Protein AF-A0A1M6HFT0-F1 (afdb_monomer_lite)

pLDDT: mean 97.57, std 1.48, range [90.5, 98.62]

InterPro domains:
  IPR011049 Serralysin-like metalloprotease, C-terminal [SSF51120] (1-59)

Structure (mmCIF, N/CA/C/O backbone):
data_AF-A0A1M6HFT0-F1
#
_entry.id   AF-A0A1M6HFT0-F1
#
loop_
_atom_site.group_PDB
_atom_site.id
_atom_site.type_symbol
_atom_site.label_atom_id
_atom_site.label_alt_id
_atom_site.label_comp_id
_atom_site.label_asym_id
_atom_site.label_entity_id
_atom_site.label_seq_id
_atom_site.pdbx_PDB_ins_code
_atom_site.Cartn_x
_atom_site.Cartn_y
_atom_site.Cartn_z
_atom_site.occupancy
_atom_site.B_iso_or_equiv
_atom_site.auth_seq_id
_atom_site.auth_comp_id
_atom_site.auth_asym_id
_atom_site.auth_atom_id
_atom_site.pdbx_PDB_model_num
ATOM 1 N N . GLY A 1 1 ? -7.179 5.408 -10.381 1.00 90.88 1 GLY A N 1
ATOM 2 C CA . GLY A 1 1 ? -6.527 6.528 -11.081 1.00 90.88 1 GLY A CA 1
ATOM 3 C C . GLY A 1 1 ? -5.184 6.673 -10.421 1.00 90.88 1 GLY A C 1
ATOM 4 O O . GLY A 1 1 ? -4.646 5.663 -10.005 1.00 90.88 1 GLY A O 1
ATOM 5 N N . ASP A 1 2 ? -4.668 7.888 -10.262 1.00 97.06 2 ASP A N 1
ATOM 6 C CA . ASP A 1 2 ? -3.637 8.105 -9.242 1.00 97.06 2 ASP A CA 1
ATOM 7 C C . ASP A 1 2 ? -4.329 8.728 -8.028 1.00 97.06 2 ASP A C 1
ATOM 9 O O . ASP A 1 2 ? -4.726 9.899 -8.074 1.00 97.06 2 ASP A O 1
ATOM 13 N N . ASP A 1 3 ? -4.535 7.941 -6.974 1.00 97.31 3 ASP A N 1
ATOM 14 C CA . ASP A 1 3 ? -5.340 8.338 -5.822 1.00 97.31 3 ASP A CA 1
ATOM 15 C C . ASP A 1 3 ? -4.486 8.565 -4.555 1.00 97.31 3 ASP A C 1
ATOM 17 O O . ASP A 1 3 ? -3.389 8.036 -4.379 1.00 97.31 3 ASP A O 1
ATOM 21 N N . THR A 1 4 ? -4.972 9.407 -3.636 1.00 97.94 4 THR A N 1
ATOM 22 C CA . THR A 1 4 ? -4.383 9.582 -2.295 1.00 97.94 4 THR A CA 1
ATOM 23 C C . THR A 1 4 ? -5.437 9.269 -1.247 1.00 97.94 4 THR A C 1
ATOM 25 O O . THR A 1 4 ? -6.466 9.942 -1.179 1.00 97.94 4 THR A O 1
ATOM 28 N N . ILE A 1 5 ? -5.181 8.252 -0.428 1.00 97.62 5 ILE A N 1
ATOM 29 C CA . ILE A 1 5 ? -6.165 7.668 0.487 1.00 97.62 5 ILE A CA 1
ATOM 30 C C . ILE A 1 5 ? -5.602 7.656 1.910 1.00 97.62 5 ILE A C 1
ATOM 32 O O . ILE A 1 5 ? -4.460 7.268 2.140 1.00 97.62 5 ILE A O 1
ATOM 36 N N . ASN A 1 6 ? -6.429 8.046 2.882 1.00 98.19 6 ASN A N 1
ATOM 37 C CA . ASN A 1 6 ? -6.141 7.902 4.307 1.00 98.19 6 ASN A CA 1
ATOM 38 C C . ASN A 1 6 ? -7.265 7.098 4.971 1.00 98.19 6 ASN A C 1
ATOM 40 O O . ASN A 1 6 ? -8.400 7.576 4.986 1.00 98.19 6 ASN A O 1
ATOM 44 N N . GLY A 1 7 ? -6.962 5.907 5.499 1.00 97.81 7 GLY A N 1
ATOM 45 C CA . GLY A 1 7 ? -7.952 5.053 6.174 1.00 97.81 7 GLY A CA 1
ATOM 46 C C . GLY A 1 7 ? -8.381 5.596 7.541 1.00 97.81 7 GLY A C 1
ATOM 47 O O . GLY A 1 7 ? -9.532 5.470 7.947 1.00 97.81 7 GLY A O 1
ATOM 48 N N . GLY A 1 8 ? -7.513 6.375 8.188 1.00 98.00 8 GLY A N 1
ATOM 49 C CA . GLY A 1 8 ? -7.812 7.031 9.452 1.00 98.00 8 GLY A CA 1
ATOM 50 C C . GLY A 1 8 ? -7.533 6.135 10.652 1.00 98.00 8 GLY A C 1
ATOM 51 O O . GLY A 1 8 ? -6.407 5.690 10.847 1.00 98.00 8 GLY A O 1
ATOM 52 N N . ALA A 1 9 ? -8.513 6.002 11.544 1.00 96.81 9 ALA A N 1
ATOM 53 C CA . ALA A 1 9 ? -8.362 5.241 12.778 1.00 96.81 9 ALA A CA 1
ATOM 54 C C . ALA A 1 9 ? -9.177 3.954 12.699 1.00 96.81 9 ALA A C 1
ATOM 56 O O . ALA A 1 9 ? -10.381 4.007 12.459 1.00 96.81 9 ALA A O 1
ATOM 57 N N . GLY A 1 10 ? -8.554 2.831 13.044 1.00 97.19 10 GLY A N 1
ATOM 58 C CA . GLY A 1 10 ? -9.221 1.539 13.066 1.00 97.19 10 GLY A CA 1
ATOM 59 C C . GLY A 1 10 ? -8.455 0.512 12.253 1.00 97.19 10 GLY A C 1
ATOM 60 O O . GLY A 1 10 ? -7.243 0.393 12.390 1.00 97.19 10 GLY A O 1
ATOM 61 N N . SER A 1 11 ? -9.197 -0.300 11.513 1.00 97.25 11 SER A N 1
ATOM 62 C CA . SER A 1 11 ? -8.669 -1.317 10.614 1.00 97.25 11 SER A CA 1
ATOM 63 C C . SER A 1 11 ? -9.313 -1.096 9.262 1.00 97.25 11 SER A C 1
ATOM 65 O O . SER A 1 11 ? -10.513 -1.339 9.115 1.00 97.25 11 SER A O 1
ATOM 67 N N . ASP A 1 12 ? -8.515 -0.633 8.309 1.00 98.50 12 ASP A N 1
ATOM 68 C CA . ASP A 1 12 ? -9.019 -0.102 7.048 1.00 98.50 12 ASP A CA 1
ATOM 69 C C . ASP A 1 12 ? -8.667 -1.006 5.864 1.00 98.50 12 ASP A C 1
ATOM 71 O O . ASP A 1 12 ? -7.578 -1.582 5.794 1.00 98.50 12 ASP A O 1
ATOM 75 N N . TYR A 1 13 ? -9.617 -1.136 4.934 1.00 98.25 13 TYR A N 1
ATOM 76 C CA . TYR A 1 13 ? -9.479 -1.927 3.713 1.00 98.25 13 TYR A CA 1
ATOM 77 C C . TYR A 1 13 ? -9.427 -1.013 2.491 1.00 98.25 13 TYR A C 1
ATOM 79 O O . TYR A 1 13 ? -10.350 -0.229 2.265 1.00 98.25 13 TYR A O 1
ATOM 87 N N . ALA A 1 14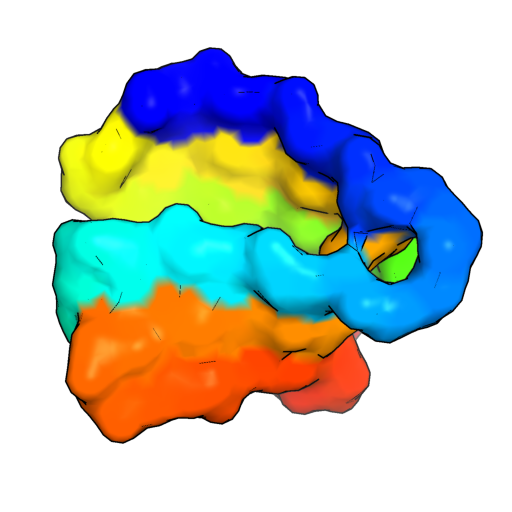 ? -8.399 -1.183 1.665 1.00 97.69 14 ALA A N 1
ATOM 88 C CA . ALA A 1 14 ? -8.400 -0.726 0.281 1.00 97.69 14 ALA A CA 1
ATOM 89 C C . ALA A 1 14 ? -8.813 -1.881 -0.639 1.00 97.69 14 ALA A C 1
ATOM 91 O O . ALA A 1 14 ? -8.332 -3.006 -0.481 1.00 97.69 14 ALA A O 1
ATOM 92 N N . LEU A 1 15 ? -9.725 -1.602 -1.570 1.00 97.06 15 LEU A N 1
ATOM 93 C CA . LEU A 1 15 ? -10.241 -2.567 -2.539 1.00 97.06 15 LEU A CA 1
ATOM 94 C C . LEU A 1 15 ? -9.642 -2.262 -3.910 1.00 97.06 15 LEU A C 1
ATOM 96 O O . LEU A 1 15 ? -9.665 -1.106 -4.332 1.00 97.06 15 LEU A O 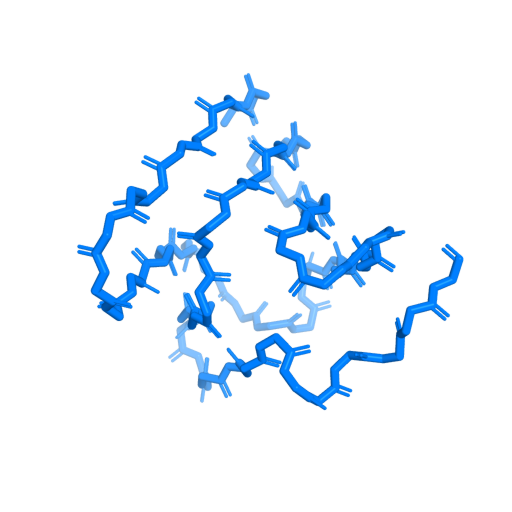1
ATOM 100 N N . PHE A 1 16 ? -9.142 -3.291 -4.584 1.00 96.56 16 PHE A N 1
ATOM 101 C CA . PHE A 1 16 ? -8.560 -3.202 -5.918 1.00 96.56 16 PHE A CA 1
ATOM 102 C C . PHE A 1 16 ? -9.285 -4.166 -6.856 1.00 96.56 16 PHE A C 1
ATOM 104 O O . PHE A 1 16 ? -9.537 -5.311 -6.479 1.00 96.56 16 PHE A O 1
A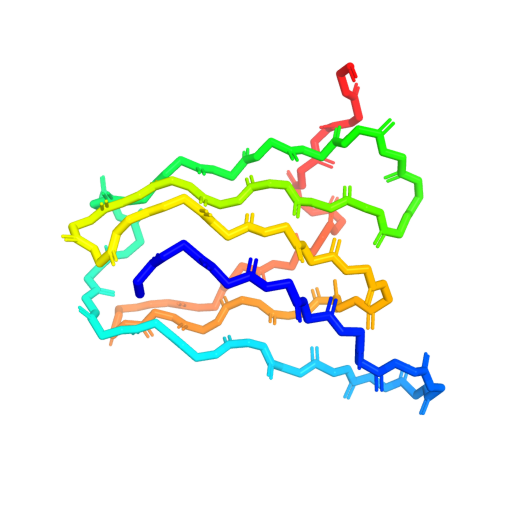TOM 111 N N . ASP A 1 17 ? -9.594 -3.706 -8.068 1.00 95.50 17 ASP A N 1
ATOM 112 C CA . ASP A 1 17 ? -10.284 -4.499 -9.088 1.00 95.50 17 ASP A CA 1
ATOM 113 C C . ASP A 1 17 ? -9.253 -5.281 -9.924 1.00 95.50 17 ASP A C 1
ATOM 115 O O . ASP A 1 17 ? -8.841 -4.870 -11.012 1.00 95.50 17 ASP A O 1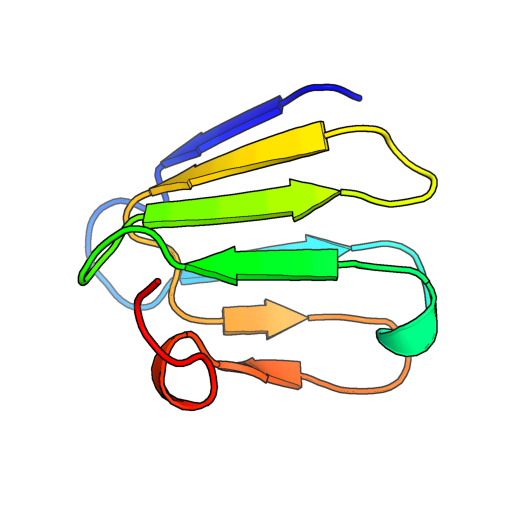
ATOM 119 N N . GLY A 1 18 ? -8.817 -6.423 -9.392 1.00 96.81 18 GLY A N 1
ATOM 120 C CA . GLY A 1 18 ? -7.946 -7.369 -10.086 1.00 96.81 18 GLY A CA 1
ATOM 121 C C . GLY A 1 18 ? -7.148 -8.273 -9.150 1.00 96.81 18 GLY A C 1
ATOM 122 O O . GLY A 1 18 ? -7.102 -8.069 -7.938 1.00 96.81 18 GLY A O 1
ATOM 123 N N . ASP A 1 19 ? -6.471 -9.268 -9.727 1.00 98.31 19 ASP A N 1
ATOM 124 C CA . ASP A 1 19 ? -5.625 -10.206 -8.979 1.00 98.31 19 ASP A CA 1
ATOM 125 C C . ASP A 1 19 ? -4.403 -9.504 -8.368 1.00 98.31 19 ASP A C 1
ATOM 127 O O . ASP A 1 19 ? -3.763 -8.664 -9.016 1.00 98.31 19 ASP A O 1
ATOM 131 N N . ARG A 1 20 ? -3.972 -9.925 -7.171 1.00 98.06 20 ARG A N 1
ATOM 132 C CA . ARG A 1 20 ? -2.807 -9.357 -6.463 1.00 98.06 20 ARG A CA 1
ATOM 133 C C . ARG A 1 20 ? -1.531 -9.358 -7.304 1.00 98.06 20 ARG A C 1
ATOM 135 O O . ARG A 1 20 ? -0.682 -8.481 -7.124 1.00 98.06 20 ARG A O 1
ATOM 142 N N . ALA A 1 21 ? -1.370 -10.321 -8.211 1.00 98.12 21 ALA A N 1
ATOM 143 C CA . ALA A 1 21 ? -0.218 -10.412 -9.109 1.00 98.12 21 ALA A CA 1
ATOM 144 C C . ALA A 1 21 ? -0.101 -9.225 -10.088 1.00 98.12 21 ALA A C 1
ATOM 146 O O . ALA A 1 21 ? 0.991 -8.966 -10.594 1.00 98.12 21 ALA A O 1
ATOM 147 N N . SER A 1 22 ? -1.192 -8.492 -10.325 1.00 98.19 22 SER A N 1
ATOM 148 C CA . SER A 1 22 ? -1.226 -7.309 -11.195 1.00 98.19 22 SER A CA 1
ATOM 149 C C . SER A 1 22 ? -0.711 -6.038 -10.513 1.00 98.19 22 SER A C 1
ATOM 151 O O . SER A 1 22 ? -0.485 -5.035 -11.187 1.00 98.19 22 SER A O 1
ATOM 153 N N . TYR A 1 23 ? -0.506 -6.072 -9.193 1.00 98.25 23 TYR A N 1
ATOM 154 C CA . TYR A 1 23 ? -0.168 -4.900 -8.388 1.00 98.25 23 TYR A CA 1
ATOM 155 C C . TYR A 1 23 ? 1.209 -5.028 -7.728 1.00 98.25 23 TYR A C 1
ATOM 157 O O . TYR A 1 23 ? 1.651 -6.102 -7.309 1.00 98.25 23 TYR A O 1
ATOM 165 N N . THR A 1 24 ? 1.884 -3.894 -7.570 1.00 98.31 24 THR A N 1
ATOM 166 C CA . THR A 1 24 ? 3.110 -3.756 -6.778 1.00 98.31 24 THR A CA 1
ATOM 167 C C . THR A 1 24 ? 2.821 -2.892 -5.562 1.00 98.31 24 THR A C 1
ATOM 169 O O . THR A 1 24 ? 2.376 -1.760 -5.709 1.00 98.31 24 THR A O 1
ATOM 172 N N . LEU A 1 25 ? 3.081 -3.420 -4.364 1.00 98.44 25 LEU A N 1
ATOM 173 C CA . LEU A 1 25 ? 2.886 -2.711 -3.099 1.00 98.44 25 LEU A CA 1
ATOM 174 C C . LEU A 1 25 ? 4.258 -2.407 -2.497 1.00 98.44 25 LEU A C 1
ATOM 176 O O . LEU A 1 25 ? 5.053 -3.322 -2.277 1.00 98.44 25 LEU A O 1
ATOM 180 N N . THR A 1 26 ? 4.514 -1.134 -2.212 1.00 98.50 26 THR A N 1
ATOM 181 C CA . THR A 1 26 ? 5.753 -0.645 -1.600 1.00 98.50 26 THR A CA 1
ATOM 182 C C . THR A 1 26 ? 5.422 0.003 -0.268 1.00 98.50 26 THR A C 1
ATOM 184 O O . THR A 1 26 ? 4.768 1.040 -0.241 1.00 98.50 26 THR A O 1
ATOM 187 N N . ARG A 1 27 ? 5.873 -0.589 0.839 1.00 98.38 27 ARG A N 1
ATOM 188 C CA . ARG A 1 27 ? 5.680 -0.029 2.180 1.00 98.38 27 ARG A CA 1
ATOM 18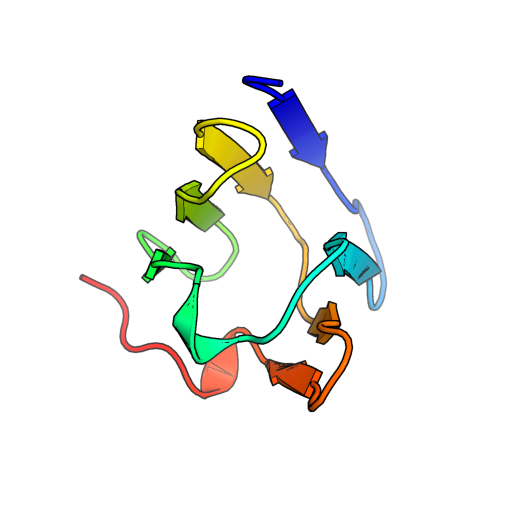9 C C . ARG A 1 27 ? 6.880 0.842 2.557 1.00 98.38 27 ARG A C 1
ATOM 191 O O . ARG A 1 27 ? 7.966 0.311 2.759 1.00 98.38 27 ARG A O 1
ATOM 198 N N . SER A 1 28 ? 6.680 2.153 2.681 1.00 98.06 28 SER A N 1
ATOM 199 C CA . SER A 1 28 ? 7.736 3.117 3.046 1.00 98.06 28 SER A CA 1
ATOM 200 C C . SER A 1 28 ? 7.828 3.372 4.553 1.00 98.06 28 SER A C 1
ATOM 202 O O . SER A 1 28 ? 8.851 3.839 5.053 1.00 98.06 28 SER A O 1
ATOM 204 N N . SER A 1 29 ? 6.767 3.084 5.311 1.00 97.88 29 SER A N 1
ATOM 205 C CA . SER A 1 29 ? 6.750 3.306 6.759 1.00 97.88 29 SER A CA 1
ATOM 206 C C . SER A 1 29 ? 5.829 2.330 7.492 1.00 97.88 29 SER A C 1
ATOM 208 O O . SER A 1 29 ? 5.276 1.393 6.917 1.00 97.88 29 SER A O 1
ATOM 210 N N . GLY A 1 30 ? 5.645 2.539 8.799 1.00 97.00 30 GLY A N 1
ATOM 211 C CA . GLY A 1 30 ? 4.693 1.764 9.591 1.00 97.00 30 GLY A CA 1
ATOM 212 C C . GLY A 1 30 ? 3.261 1.812 9.045 1.00 97.00 30 GLY A C 1
ATOM 213 O O . GLY A 1 30 ? 2.549 0.823 9.206 1.00 97.00 30 GLY A O 1
ATOM 214 N N . THR A 1 31 ? 2.875 2.899 8.372 1.00 97.56 31 THR A N 1
ATOM 215 C CA . THR A 1 31 ? 1.491 3.170 7.951 1.00 97.56 31 THR A CA 1
ATOM 216 C C . THR A 1 31 ? 1.352 3.636 6.502 1.00 97.56 31 THR A C 1
ATOM 218 O O . THR A 1 31 ? 0.226 3.828 6.054 1.00 97.56 31 THR A O 1
ATOM 221 N N . GLU A 1 32 ? 2.449 3.832 5.767 1.00 98.44 32 GLU A N 1
ATOM 222 C CA . GLU A 1 32 ? 2.424 4.309 4.378 1.00 98.44 32 GLU A CA 1
ATOM 223 C C . GLU A 1 32 ? 2.737 3.187 3.387 1.00 98.44 32 GLU A C 1
ATOM 225 O O . GLU A 1 32 ? 3.736 2.470 3.532 1.00 98.44 32 GLU A O 1
ATOM 230 N N . VAL A 1 33 ? 1.889 3.068 2.361 1.00 98.62 33 VAL A N 1
ATOM 231 C CA . VAL A 1 33 ? 2.048 2.133 1.244 1.00 98.62 33 VAL A CA 1
ATOM 232 C C . VAL A 1 33 ? 1.741 2.840 -0.073 1.00 98.62 33 VAL A C 1
ATOM 234 O O . VAL A 1 33 ? 0.700 3.472 -0.220 1.00 98.62 33 VAL A O 1
ATOM 237 N N . THR A 1 34 ? 2.622 2.690 -1.056 1.00 98.50 34 THR A N 1
ATOM 238 C CA . THR A 1 34 ? 2.337 3.022 -2.456 1.00 98.50 34 THR A CA 1
ATOM 239 C C . THR A 1 34 ? 1.924 1.757 -3.196 1.00 98.50 34 THR A C 1
ATOM 241 O O . THR A 1 34 ? 2.643 0.755 -3.150 1.00 98.50 34 THR A O 1
ATOM 244 N N . VAL A 1 35 ? 0.790 1.801 -3.890 1.00 98.25 35 VAL A N 1
ATOM 245 C CA . VAL A 1 35 ? 0.292 0.708 -4.732 1.00 98.25 35 VAL A CA 1
ATOM 246 C C . VAL A 1 35 ? 0.357 1.150 -6.186 1.00 98.25 35 VAL A C 1
ATOM 248 O O . VAL A 1 35 ? -0.119 2.222 -6.514 1.00 98.25 35 VAL A O 1
ATOM 251 N N . SER A 1 36 ? 0.961 0.355 -7.064 1.00 98.12 36 SER A N 1
ATOM 252 C CA . SER A 1 36 ? 0.981 0.623 -8.507 1.00 98.12 36 SER A CA 1
ATOM 253 C C . SER A 1 36 ? 0.413 -0.573 -9.258 1.00 98.12 36 SER A C 1
ATOM 255 O O . SER A 1 36 ? 0.793 -1.711 -8.965 1.00 98.12 36 SER A O 1
ATOM 257 N N . GLY A 1 37 ? -0.495 -0.334 -10.201 1.00 96.94 37 GLY A N 1
ATOM 258 C CA . GLY A 1 37 ? -1.191 -1.385 -10.938 1.00 96.94 37 GLY A CA 1
ATOM 259 C C . GLY A 1 37 ? -1.939 -0.873 -12.174 1.00 96.94 37 GLY A C 1
ATOM 260 O O . GLY A 1 37 ? -1.659 0.228 -12.654 1.00 96.94 37 GLY A O 1
ATOM 261 N N . PRO A 1 38 ? -2.884 -1.668 -12.711 1.00 94.88 38 PRO A N 1
ATOM 262 C CA . PRO A 1 38 ? -3.656 -1.328 -13.911 1.00 94.88 38 PRO A CA 1
ATOM 263 C C . PRO A 1 38 ? -4.449 -0.021 -13.793 1.00 94.88 38 PRO A C 1
ATOM 265 O O . PRO A 1 38 ? -4.659 0.660 -14.797 1.00 94.88 38 PRO A O 1
ATOM 268 N N . ASP A 1 39 ? -4.850 0.332 -12.572 1.00 90.50 39 ASP A N 1
ATOM 269 C CA . ASP A 1 39 ? -5.701 1.490 -12.289 1.00 90.50 39 ASP A CA 1
ATOM 270 C C . ASP A 1 39 ? -4.920 2.794 -12.085 1.00 90.50 39 ASP A C 1
ATOM 272 O O . ASP A 1 39 ? -5.541 3.858 -12.030 1.00 90.50 39 ASP A O 1
ATOM 276 N N . GLY A 1 40 ? -3.584 2.717 -12.029 1.00 96.19 40 GLY A N 1
ATOM 277 C CA . GLY A 1 40 ? -2.665 3.825 -11.766 1.00 96.19 40 GLY A CA 1
ATOM 278 C C . GLY A 1 40 ? -1.794 3.589 -10.529 1.00 96.19 40 GLY A C 1
ATOM 279 O O . GLY A 1 40 ? -1.496 2.443 -10.177 1.00 96.19 40 GLY A O 1
ATOM 280 N N . THR A 1 41 ? -1.293 4.673 -9.933 1.00 97.81 41 THR A N 1
ATOM 281 C CA . THR A 1 41 ? -0.431 4.644 -8.743 1.00 97.81 41 THR A CA 1
ATOM 282 C C . THR A 1 41 ? -1.057 5.402 -7.580 1.00 97.81 41 THR A C 1
ATOM 284 O O . THR A 1 41 ? -1.145 6.628 -7.590 1.00 97.81 41 THR A O 1
ATOM 287 N N . ASP A 1 42 ? -1.387 4.661 -6.529 1.00 98.12 42 ASP A N 1
ATOM 288 C CA . ASP A 1 42 ? -2.079 5.150 -5.349 1.00 98.12 42 ASP A CA 1
ATOM 289 C C . ASP A 1 42 ? -1.129 5.303 -4.158 1.00 98.12 42 ASP A C 1
ATOM 291 O O . ASP A 1 42 ? -0.244 4.476 -3.920 1.00 98.12 42 ASP A O 1
ATOM 295 N N . SER A 1 43 ? -1.332 6.357 -3.370 1.00 98.44 43 SER A N 1
ATOM 296 C CA . SER A 1 43 ? -0.626 6.609 -2.109 1.00 98.44 43 SER A CA 1
ATOM 297 C C . SER A 1 43 ? -1.578 6.438 -0.929 1.00 98.44 43 SER A C 1
ATOM 299 O O . SER A 1 43 ? -2.507 7.227 -0.753 1.00 98.44 43 SER A O 1
ATOM 301 N N . LEU A 1 44 ? -1.354 5.401 -0.123 1.00 98.56 44 LEU A N 1
ATOM 302 C CA . LEU A 1 44 ? -2.215 5.007 0.988 1.00 98.56 44 LEU A CA 1
ATOM 303 C C . LEU A 1 44 ? -1.515 5.279 2.323 1.00 98.56 44 LEU A C 1
ATOM 305 O O . LEU A 1 44 ? -0.336 4.969 2.503 1.00 98.56 44 LEU A O 1
ATOM 309 N N . THR A 1 45 ? -2.252 5.834 3.281 1.00 98.62 45 THR A N 1
ATOM 310 C CA . THR A 1 45 ? -1.799 6.047 4.662 1.00 98.62 45 THR A CA 1
ATOM 311 C C . THR A 1 45 ? -2.829 5.505 5.647 1.00 98.62 45 THR A C 1
ATOM 313 O O . THR A 1 45 ? -4.024 5.712 5.455 1.00 98.62 45 THR A O 1
ATOM 316 N N . ASN A 1 46 ?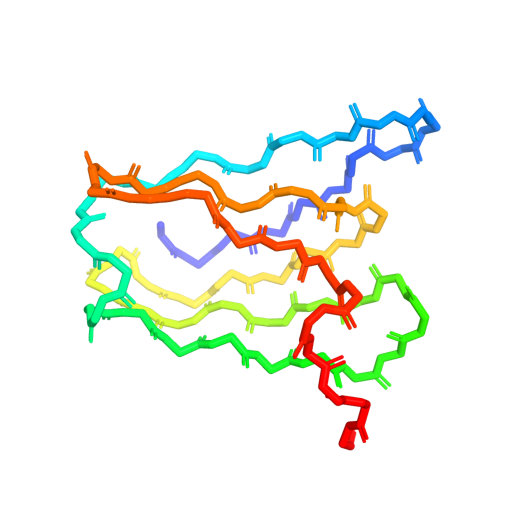 -2.379 4.854 6.722 1.00 98.44 46 ASN A N 1
ATOM 317 C CA . ASN A 1 46 ? -3.246 4.227 7.733 1.00 98.44 46 ASN A CA 1
ATOM 318 C C . ASN A 1 46 ? -4.253 3.253 7.092 1.00 98.44 46 ASN A C 1
ATOM 320 O O . ASN A 1 46 ? -5.455 3.376 7.291 1.00 98.44 46 ASN A O 1
ATOM 324 N N . VAL A 1 47 ? -3.754 2.365 6.227 1.00 98.62 47 VAL A N 1
ATOM 325 C CA . VAL A 1 47 ? -4.527 1.272 5.628 1.00 98.62 47 VAL A CA 1
ATOM 326 C C . VAL A 1 47 ? -3.778 -0.028 5.882 1.00 98.62 47 VAL A C 1
ATOM 328 O O . VAL A 1 47 ? -2.615 -0.168 5.495 1.00 98.62 47 VAL A O 1
ATOM 331 N N . GLU A 1 48 ? -4.436 -0.983 6.534 1.00 98.44 48 GLU A N 1
ATOM 332 C CA . GLU A 1 48 ? -3.798 -2.224 6.980 1.00 98.44 48 GLU A CA 1
ATOM 333 C C . GLU A 1 48 ? -4.074 -3.408 6.056 1.00 98.44 48 GLU A C 1
ATOM 335 O O . GLU A 1 48 ? -3.271 -4.346 6.035 1.00 98.44 48 GLU A O 1
ATOM 340 N N . TYR A 1 49 ? -5.180 -3.378 5.310 1.00 98.62 49 TYR A N 1
ATOM 341 C CA . TYR A 1 49 ? -5.647 -4.494 4.494 1.00 98.62 49 TYR A CA 1
ATOM 342 C C . TYR A 1 49 ? -5.839 -4.064 3.037 1.00 98.62 49 TYR A C 1
ATOM 344 O O . TYR A 1 49 ? -6.486 -3.060 2.741 1.00 98.62 49 TYR A O 1
ATOM 352 N N . PHE A 1 50 ? -5.299 -4.858 2.119 1.00 98.50 50 PHE A N 1
ATOM 353 C CA . PHE A 1 50 ? -5.377 -4.654 0.676 1.00 98.50 50 PHE A CA 1
ATOM 354 C C . PHE A 1 50 ? -6.086 -5.871 0.085 1.00 98.50 50 PHE A C 1
ATOM 356 O O . PHE A 1 50 ? -5.531 -6.972 0.100 1.00 98.50 50 PHE A O 1
ATOM 363 N N . ARG A 1 51 ? -7.324 -5.687 -0.375 1.00 98.50 51 ARG A N 1
ATOM 364 C CA . ARG A 1 51 ? -8.148 -6.759 -0.937 1.00 98.50 51 ARG A CA 1
ATOM 365 C C . ARG A 1 51 ? -8.092 -6.731 -2.455 1.00 98.50 51 ARG A C 1
ATOM 367 O O . ARG A 1 51 ? -8.412 -5.710 -3.061 1.00 98.50 51 ARG A O 1
ATOM 374 N N . PHE A 1 52 ? -7.734 -7.877 -3.011 1.00 98.44 52 PHE A N 1
ATOM 375 C CA . PHE A 1 52 ? -7.717 -8.181 -4.436 1.00 98.44 52 PHE A CA 1
ATOM 376 C C . PHE A 1 52 ? -8.808 -9.210 -4.747 1.00 98.44 52 PHE A C 1
ATOM 378 O O . PHE A 1 52 ? -9.436 -9.757 -3.833 1.00 98.44 52 PHE A O 1
ATOM 385 N N . ASP A 1 53 ? -9.014 -9.502 -6.027 1.00 98.44 53 ASP A N 1
ATOM 386 C CA . ASP A 1 53 ? -10.028 -10.473 -6.461 1.00 98.44 53 ASP A CA 1
ATOM 387 C C . ASP A 1 53 ? -9.726 -11.905 -5.985 1.00 98.44 53 ASP A C 1
ATOM 389 O O . ASP A 1 53 ? -10.642 -12.700 -5.750 1.00 98.44 53 ASP A O 1
ATOM 393 N N . ASP A 1 54 ? -8.443 -12.234 -5.823 1.00 98.38 54 ASP A N 1
ATOM 394 C CA . ASP A 1 54 ? -7.956 -13.576 -5.511 1.00 98.38 54 ASP A CA 1
ATOM 395 C C . ASP A 1 54 ? -7.489 -13.752 -4.059 1.00 98.38 54 ASP A C 1
ATOM 397 O O . ASP A 1 54 ? -7.558 -14.869 -3.532 1.00 98.38 54 ASP A O 1
ATOM 401 N N . MET A 1 55 ? -7.031 -12.685 -3.391 1.00 98.19 55 MET A N 1
ATOM 402 C CA . MET A 1 55 ? -6.589 -12.745 -1.995 1.00 98.19 55 MET A CA 1
ATOM 403 C C . MET A 1 55 ? -6.539 -11.395 -1.269 1.00 98.19 55 MET A C 1
ATOM 405 O O . MET A 1 55 ? -6.534 -10.325 -1.871 1.00 98.19 55 MET A O 1
ATOM 409 N N . ASP A 1 56 ? -6.425 -11.470 0.058 1.00 98.38 56 ASP A N 1
ATOM 410 C CA . ASP A 1 56 ? -6.103 -10.327 0.909 1.00 98.38 56 ASP A CA 1
ATOM 411 C C . ASP A 1 56 ? -4.599 -10.318 1.220 1.00 98.38 56 ASP A C 1
ATOM 413 O O . ASP A 1 56 ? -4.003 -11.362 1.489 1.00 98.38 56 ASP A O 1
ATOM 417 N N . VAL A 1 57 ? -4.003 -9.126 1.224 1.00 98.19 57 VAL A N 1
ATOM 418 C CA . VAL A 1 57 ? -2.646 -8.867 1.720 1.00 98.19 57 VAL A CA 1
ATOM 419 C C . VAL A 1 57 ? -2.731 -7.888 2.877 1.00 98.19 57 VAL A C 1
ATOM 421 O O . VAL A 1 57 ? -3.525 -6.947 2.850 1.00 98.19 57 VAL A O 1
ATOM 424 N N . THR A 1 58 ? -1.899 -8.081 3.894 1.00 98.12 58 THR A N 1
ATOM 425 C CA . THR A 1 58 ? -1.815 -7.146 5.021 1.00 98.12 58 THR A CA 1
ATOM 426 C C . THR A 1 58 ? -0.533 -6.332 4.973 1.00 98.12 58 THR A C 1
ATOM 428 O O . THR A 1 58 ? 0.511 -6.796 4.510 1.00 98.12 58 THR A O 1
ATOM 431 N N . ILE A 1 59 ? -0.572 -5.119 5.523 1.00 97.75 59 ILE A N 1
ATOM 432 C CA . ILE A 1 59 ? 0.603 -4.242 5.600 1.00 97.75 59 ILE A CA 1
ATOM 433 C C . ILE A 1 59 ? 1.787 -4.916 6.320 1.00 97.75 59 ILE A C 1
ATOM 435 O O . ILE A 1 59 ? 2.946 -4.622 6.035 1.00 97.75 59 ILE A O 1
ATOM 439 N N . TRP A 1 60 ? 1.514 -5.856 7.227 1.00 97.50 60 TRP A N 1
ATOM 440 C CA . TRP A 1 60 ? 2.510 -6.584 8.018 1.00 97.50 60 TRP A CA 1
ATOM 441 C C . TRP A 1 60 ? 3.268 -7.658 7.234 1.00 97.50 60 TRP A C 1
ATOM 443 O O . TRP A 1 60 ? 4.352 -8.054 7.657 1.00 97.50 60 TRP A O 1
ATOM 453 N N . GLU A 1 61 ? 2.737 -8.098 6.094 1.00 97.38 61 GLU A N 1
ATOM 454 C CA . GLU A 1 61 ? 3.421 -9.015 5.172 1.00 97.38 61 GLU A CA 1
ATOM 455 C C . GLU A 1 61 ? 4.436 -8.282 4.283 1.00 97.38 61 GLU A C 1
ATOM 457 O O . GLU A 1 61 ? 5.304 -8.909 3.675 1.00 97.38 61 GLU A O 1
ATOM 462 N N . LEU A 1 62 ? 4.355 -6.948 4.226 1.00 96.88 62 LEU A N 1
ATOM 463 C CA . LEU A 1 62 ? 5.268 -6.099 3.474 1.00 96.88 62 LEU A CA 1
ATOM 464 C C . LEU A 1 62 ? 6.425 -5.642 4.368 1.00 96.88 62 LEU A C 1
ATOM 466 O O . LEU A 1 62 ? 6.224 -5.029 5.425 1.00 96.88 62 LEU A O 1
ATOM 470 N N . ALA A 1 63 ? 7.649 -5.895 3.909 1.00 97.25 63 ALA A N 1
ATOM 471 C CA . ALA A 1 63 ? 8.835 -5.290 4.498 1.00 97.25 63 ALA A CA 1
ATOM 472 C C . ALA A 1 63 ? 8.835 -3.776 4.245 1.00 97.25 63 ALA A C 1
ATOM 474 O O . ALA A 1 63 ? 8.425 -3.323 3.177 1.00 97.25 63 ALA A O 1
ATOM 475 N N . ILE A 1 64 ? 9.316 -3.013 5.226 1.00 97.62 64 ILE A N 1
ATOM 476 C CA . ILE A 1 64 ? 9.572 -1.581 5.052 1.00 97.62 64 ILE A CA 1
ATOM 477 C C . ILE A 1 64 ? 10.852 -1.431 4.227 1.00 97.62 64 ILE A C 1
ATOM 479 O O . ILE A 1 64 ? 11.865 -2.052 4.568 1.00 97.62 64 ILE A O 1
ATOM 483 N N . VAL A 1 65 ? 10.791 -0.627 3.165 1.00 94.88 65 VAL A N 1
ATOM 484 C CA . VAL A 1 65 ? 11.912 -0.341 2.252 1.00 94.88 65 VAL A CA 1
ATOM 485 C C . VAL A 1 65 ? 12.275 1.134 2.213 1.00 94.88 65 VAL A C 1
ATOM 487 O O . VAL A 1 65 ? 11.372 1.978 2.403 1.00 94.88 65 VAL A O 1
#

Radius of gyration: 10.59 Å; chains: 1; bounding box: 22×23×27 Å

Foldseek 3Di:
DAEEEEQDDDEAEDEDEADPVQWDWAAQDPFWIWIAGPVGIYIYGNYAWYDHPVDIDGPVVHDHD

Secondary structure (DSSP, 8-state):
---EEE--SS--EEE-SS-GGG-EEEE-SSSEEEEEETTEEEEEES--EEE-SS-EEEGGGSPB-

Organism: NCBI:txid313368

Sequence (65 aa):
GDDTINGGAGSDYALFDGDRASYTLTRSSGTEVTVSGPDGTDSLTNVEYFRFDDMDVTIWELAIV